Protein AF-F1YX39-F1 (afdb_monomer)

Mean predicted aligned error: 4.92 Å

Nearest PDB structures (foldseek):
  4ia5-assembly1_A  TM=9.850E-01  e=1.668E-07  Lactobacillus acidophilus NCFM
  4ia6-assembly1_A  TM=9.818E-01  e=3.520E-07  Lactobacillus acidophilus NCFM
  4ia6-assembly1_B  TM=9.840E-01  e=5.291E-07  Lactobacillus acidophilus NCFM
  7kav-assembly1_B  TM=9.855E-01  e=4.675E-05  Staphylococcus aureus
  7kav-assembly2_A  TM=9.852E-01  e=5.731E-05  Staphylococcus aureus

pLDDT: mean 92.49, std 6.42, range [62.41, 98.25]

Foldseek 3Di:
DDPPDDDDDDADDPCPPWFDADPPGDGDDDLDDDDRLVVLVVVCVVDCVSDDSCVPRPPDDPLDDDDDDDDDDPDCPCQVVLCVVQVDHPPPPAFSFPDWDFPCPDPSSDIDGDGD

Solvent-accessible surface area (backbone atoms only — not comparable to full-atom values): 7861 Å² total; per-residue (Å²): 132,61,96,84,64,83,83,88,82,79,75,49,61,94,70,59,50,70,59,73,51,58,100,90,41,77,51,60,89,58,88,62,82,37,70,43,48,51,50,32,46,60,47,22,75,76,37,75,90,63,43,67,63,59,82,77,70,52,88,67,62,90,84,53,93,83,80,86,85,87,85,85,79,87,64,68,86,55,47,64,59,52,26,65,73,61,75,38,64,81,85,72,81,46,68,47,41,94,54,72,52,69,44,85,88,41,98,75,66,44,66,50,70,46,73,107

Organism: NCBI:txid873447

Sequence (116 aa):
MAENDLVLVTNGSITESTSYGSHDQIAKSNKNLGGSWDFWENLAAQSDDFGHPKVFYKDLPAESWFVSARATISNLLVEPYIEHLTKRSMHNGKVNIVRIITVVDSNWLMSFAIHR

InterPro domains:
  IPR010354 Oleate hydratase [PF06100] (2-116)
  IPR010354 Oleate hydratase [PTHR37417] (2-115)
  IPR036188 FAD/NAD(P)-binding domain superfamily [G3DSA:3.50.50.60] (1-94)

Secondary structure (DSSP, 8-state):
--TT---------SSTT-----SSSPPPP--S--HHHHHHHHHHTT-GGG--THHHHTT--TTS-----------GGGHHHHHHHHSS-SSSSS-S-SS-EE-TT-TT--EE----

Radius of gyration: 20.81 Å; Cα contacts (8 Å, |Δi|>4): 83; chains: 1; bounding box: 44×37×56 Å

Structure (mmCIF, N/CA/C/O backbone):
data_AF-F1YX39-F1
#
_entry.id   AF-F1YX39-F1
#
loop_
_atom_site.group_PDB
_atom_site.id
_atom_site.type_symbol
_atom_site.label_atom_id
_atom_site.label_alt_id
_atom_site.label_comp_id
_atom_site.label_asym_id
_atom_site.label_entity_id
_atom_site.label_seq_id
_atom_site.pdbx_PDB_ins_code
_atom_site.Cartn_x
_at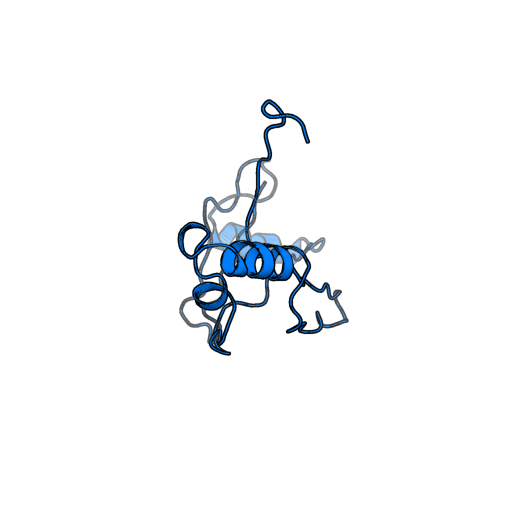om_site.Cartn_y
_atom_site.Cartn_z
_atom_site.occupancy
_atom_site.B_iso_or_equiv
_atom_site.auth_seq_id
_atom_site.auth_comp_id
_atom_site.auth_asym_id
_atom_site.auth_atom_id
_atom_site.pdbx_PDB_model_num
ATOM 1 N N . MET A 1 1 ? -9.906 17.608 29.572 1.00 62.41 1 MET A N 1
ATOM 2 C CA . MET A 1 1 ? -10.270 18.290 28.320 1.00 62.41 1 MET A CA 1
ATOM 3 C C . MET A 1 1 ? -11.440 19.188 28.639 1.00 62.41 1 MET A C 1
ATOM 5 O O . MET A 1 1 ? -12.346 18.742 29.339 1.00 62.41 1 MET A O 1
ATOM 9 N N . ALA A 1 2 ? -11.354 20.454 28.264 1.00 85.38 2 ALA A N 1
ATOM 10 C CA . ALA A 1 2 ? -12.463 21.389 28.360 1.00 85.38 2 ALA A CA 1
ATOM 11 C C . ALA A 1 2 ? -13.423 21.173 27.179 1.00 85.38 2 ALA A C 1
ATOM 13 O O . ALA A 1 2 ? -13.051 20.578 26.173 1.00 85.38 2 ALA A O 1
ATOM 14 N N . GLU A 1 3 ? -14.648 21.678 27.288 1.00 89.56 3 GLU A N 1
ATOM 15 C CA . GLU A 1 3 ? -15.690 21.533 26.257 1.00 89.56 3 GLU A CA 1
ATOM 16 C C . GLU A 1 3 ? -15.281 22.099 24.883 1.00 89.56 3 GLU A C 1
ATOM 18 O O . GLU A 1 3 ? -15.755 21.642 23.849 1.00 89.56 3 GLU A O 1
ATOM 23 N N . ASN A 1 4 ? -14.341 23.047 24.867 1.00 95.25 4 ASN A N 1
ATOM 24 C CA . ASN A 1 4 ? -13.848 23.691 23.650 1.00 95.25 4 ASN A CA 1
ATOM 25 C C . ASN A 1 4 ? -12.600 23.014 23.054 1.00 95.25 4 ASN A C 1
ATOM 27 O O . ASN A 1 4 ? -12.060 23.506 22.060 1.00 95.25 4 ASN A O 1
ATOM 31 N N . ASP A 1 5 ? -12.117 21.920 23.649 1.00 96.44 5 ASP A N 1
ATOM 32 C CA . ASP A 1 5 ? -10.978 21.177 23.115 1.00 96.44 5 ASP A CA 1
ATOM 33 C C . ASP A 1 5 ? -11.452 20.309 21.942 1.00 96.44 5 ASP A C 1
ATOM 35 O O . ASP A 1 5 ? -12.136 19.301 22.119 1.00 96.44 5 ASP A O 1
ATOM 39 N N . LEU A 1 6 ? -11.083 20.700 20.722 1.00 95.69 6 LEU A N 1
ATOM 40 C CA . LEU A 1 6 ? -11.421 19.945 19.518 1.00 95.69 6 LEU A CA 1
A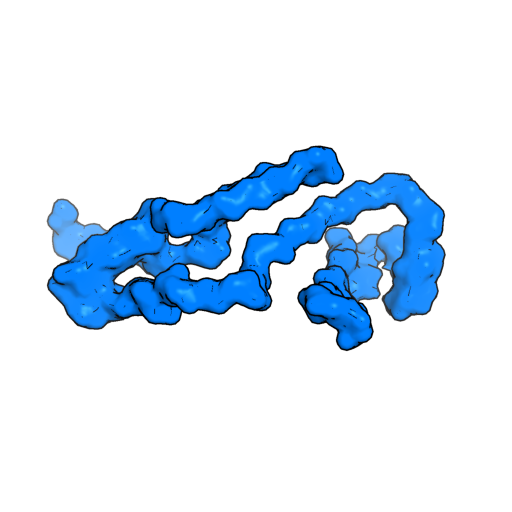TOM 41 C C . LEU A 1 6 ? -10.403 18.831 19.270 1.00 95.69 6 LEU A C 1
ATOM 43 O O . LEU A 1 6 ? -9.192 19.063 19.275 1.00 95.69 6 LEU A O 1
ATOM 47 N N . VAL A 1 7 ? -10.903 17.631 18.980 1.00 95.75 7 VAL A N 1
ATOM 48 C CA . VAL A 1 7 ? -10.087 16.470 18.611 1.00 95.75 7 VAL A CA 1
ATOM 49 C C . VAL A 1 7 ? -10.395 16.092 17.167 1.00 95.75 7 VAL A C 1
ATOM 51 O O . VAL A 1 7 ? -11.538 15.809 16.819 1.00 95.75 7 VAL A O 1
ATOM 54 N N . LEU A 1 8 ? -9.362 16.083 16.325 1.00 96.81 8 LEU A N 1
ATOM 55 C CA . LEU A 1 8 ? -9.448 15.649 14.932 1.00 96.81 8 LEU A CA 1
ATOM 56 C C . LEU A 1 8 ? -8.718 14.317 14.785 1.00 96.81 8 LEU A C 1
ATOM 58 O O . LEU A 1 8 ? -7.546 14.201 15.142 1.00 96.81 8 LEU A O 1
ATOM 62 N N . VAL A 1 9 ? -9.418 13.318 14.256 1.00 97.25 9 VAL A N 1
ATOM 63 C CA . VAL A 1 9 ? -8.926 11.943 14.147 1.00 97.25 9 VAL A CA 1
ATOM 64 C C . VAL A 1 9 ? -8.779 11.547 12.682 1.00 97.25 9 VAL A C 1
ATOM 66 O O . VAL A 1 9 ? -9.678 11.769 11.879 1.00 97.25 9 VAL A O 1
ATOM 69 N N . THR A 1 10 ? -7.656 10.905 12.348 1.00 97.62 10 THR A N 1
ATOM 70 C CA . THR A 1 10 ? -7.512 10.093 11.130 1.00 97.62 10 THR A CA 1
ATOM 71 C C . THR A 1 10 ? -7.531 8.623 11.544 1.00 97.62 10 THR A C 1
ATOM 73 O O . THR A 1 10 ? -6.559 8.118 12.103 1.00 97.62 10 THR A O 1
ATOM 76 N N . ASN A 1 11 ? -8.671 7.965 11.356 1.00 96.12 11 ASN A N 1
ATOM 77 C CA . ASN A 1 11 ? -8.932 6.604 11.818 1.00 96.12 11 ASN A CA 1
ATOM 78 C C . ASN A 1 11 ? -8.542 5.562 10.757 1.00 96.12 11 ASN A C 1
ATOM 80 O O . ASN A 1 11 ? -9.081 5.559 9.652 1.00 96.12 11 ASN A O 1
ATOM 84 N N . GLY A 1 12 ? -7.631 4.654 11.119 1.00 96.62 12 GLY A N 1
ATOM 85 C CA . GLY A 1 12 ? -7.054 3.675 10.199 1.00 96.62 12 GLY A CA 1
ATOM 86 C C . GLY A 1 12 ? -5.990 4.268 9.268 1.00 96.62 12 GLY A C 1
ATOM 87 O O . GLY A 1 12 ? -5.933 5.473 9.010 1.00 96.62 12 GLY A O 1
ATOM 88 N N . SER A 1 13 ? -5.119 3.403 8.749 1.00 96.81 13 SER A N 1
ATOM 89 C CA . SER A 1 13 ? -4.068 3.799 7.811 1.00 96.81 13 SER A CA 1
ATOM 90 C C . SER A 1 13 ? -3.648 2.640 6.913 1.00 96.81 13 SER A C 1
ATOM 92 O O . SER A 1 13 ? -3.367 1.537 7.379 1.00 96.81 13 SER A O 1
ATOM 94 N N . ILE A 1 14 ? -3.546 2.915 5.610 1.00 96.00 14 ILE A N 1
ATOM 95 C CA . ILE A 1 14 ? -3.087 1.945 4.601 1.00 96.00 14 ILE A CA 1
ATOM 96 C C . ILE A 1 14 ? -1.563 1.757 4.589 1.00 96.00 14 ILE A C 1
ATOM 98 O O . ILE A 1 14 ? -1.072 0.811 3.985 1.00 96.00 14 ILE A O 1
ATOM 102 N N . THR A 1 15 ? -0.806 2.666 5.210 1.00 95.19 15 THR A N 1
ATOM 103 C CA . THR A 1 15 ? 0.664 2.589 5.297 1.00 95.19 15 THR A CA 1
ATOM 104 C C . THR A 1 15 ? 1.142 2.107 6.661 1.00 95.19 15 THR A C 1
ATOM 106 O O . THR A 1 15 ? 2.346 1.942 6.879 1.00 95.19 15 THR A O 1
ATOM 109 N N . GLU A 1 16 ? 0.223 1.876 7.594 1.00 94.31 16 GLU A N 1
ATOM 110 C CA . GLU A 1 16 ? 0.571 1.307 8.883 1.00 94.31 16 GLU A CA 1
ATOM 111 C C . GLU A 1 16 ? 1.165 -0.099 8.736 1.00 94.31 16 GLU A C 1
ATOM 113 O O . GLU A 1 16 ? 0.871 -0.825 7.790 1.00 94.31 16 GLU A O 1
ATOM 118 N N . SER A 1 17 ? 2.056 -0.463 9.660 1.00 94.62 17 SER A N 1
ATOM 119 C CA . SER A 1 17 ? 2.770 -1.743 9.662 1.00 94.62 17 SER A CA 1
ATOM 120 C C . SER A 1 17 ? 3.621 -2.011 8.408 1.00 94.62 17 SER A C 1
ATOM 122 O O . SER A 1 17 ? 4.084 -3.136 8.219 1.00 94.62 17 SER A O 1
ATOM 124 N N . THR A 1 18 ? 3.908 -0.987 7.591 1.00 95.81 18 THR A N 1
ATOM 125 C CA . THR A 1 18 ? 4.831 -1.097 6.449 1.00 95.81 18 THR A CA 1
ATOM 126 C C . THR A 1 18 ? 6.216 -1.542 6.909 1.00 95.81 18 THR A C 1
ATOM 128 O O . THR A 1 18 ? 6.797 -0.980 7.840 1.00 95.81 18 THR A O 1
ATOM 131 N N . SER A 1 19 ? 6.780 -2.516 6.202 1.00 96.25 19 SER A N 1
ATOM 132 C CA . SER A 1 19 ? 8.185 -2.889 6.302 1.00 96.25 19 SER A CA 1
ATOM 133 C C . SER A 1 19 ? 8.934 -2.502 5.032 1.00 96.25 19 SER A C 1
ATOM 135 O O . SER A 1 19 ? 8.351 -2.354 3.958 1.00 96.25 19 SER A O 1
ATOM 137 N N . TYR A 1 20 ? 10.249 -2.355 5.158 1.00 97.12 20 TYR A N 1
ATOM 138 C CA . TYR A 1 20 ? 11.118 -1.988 4.049 1.00 97.12 20 TYR A CA 1
ATOM 139 C C . TYR A 1 20 ? 12.164 -3.076 3.829 1.00 97.12 20 TYR A C 1
ATOM 141 O O . TYR A 1 20 ? 12.745 -3.602 4.780 1.00 97.12 20 TYR A O 1
ATOM 149 N N . GLY A 1 21 ? 12.361 -3.422 2.561 1.00 97.06 21 GLY A N 1
ATOM 150 C CA . GLY A 1 21 ? 13.491 -4.213 2.093 1.00 97.06 21 GLY A CA 1
ATOM 151 C C . GLY A 1 21 ? 14.594 -3.321 1.520 1.00 97.06 21 GLY A C 1
ATOM 152 O O . GLY A 1 21 ? 14.557 -2.095 1.639 1.00 97.06 21 GLY A O 1
ATOM 153 N N . SER A 1 22 ? 15.548 -3.950 0.848 1.00 96.62 22 SER A N 1
ATOM 154 C CA . SER A 1 22 ? 16.615 -3.317 0.070 1.00 96.62 22 SER A CA 1
ATOM 155 C C . SER A 1 22 ? 16.738 -4.014 -1.289 1.00 96.62 22 SER A C 1
ATOM 157 O O . SER A 1 22 ? 15.894 -4.826 -1.663 1.00 96.62 22 SER A O 1
ATOM 159 N N . HIS A 1 23 ? 17.788 -3.695 -2.047 1.00 95.69 23 HIS A N 1
ATOM 160 C CA . HIS A 1 23 ? 18.082 -4.366 -3.315 1.00 95.69 23 HIS A CA 1
ATOM 161 C C . HIS A 1 23 ? 18.262 -5.889 -3.161 1.00 95.69 23 HIS A C 1
ATOM 163 O O . HIS A 1 23 ? 17.891 -6.651 -4.047 1.00 95.69 23 HIS A O 1
ATOM 169 N N . ASP A 1 24 ? 18.810 -6.318 -2.027 1.00 97.06 24 ASP A N 1
ATOM 170 C CA . ASP A 1 24 ? 19.219 -7.686 -1.702 1.00 97.06 24 ASP A CA 1
ATOM 171 C C . ASP A 1 24 ? 18.448 -8.299 -0.519 1.00 97.06 24 ASP A C 1
ATOM 173 O O . ASP A 1 24 ? 18.620 -9.475 -0.201 1.00 97.06 24 ASP A O 1
ATOM 177 N N . GLN A 1 25 ? 17.556 -7.533 0.114 1.00 97.31 25 GLN A N 1
ATOM 178 C CA . GLN A 1 25 ? 16.755 -7.976 1.249 1.00 97.31 25 GLN A CA 1
ATOM 179 C C . GLN A 1 25 ? 15.262 -7.790 0.981 1.00 97.31 25 GLN A C 1
ATOM 181 O O . GLN A 1 25 ? 14.801 -6.703 0.640 1.00 97.31 25 GLN A O 1
ATOM 186 N N . ILE A 1 26 ? 14.472 -8.835 1.230 1.00 96.62 26 ILE A N 1
ATOM 187 C CA . ILE A 1 26 ? 13.011 -8.754 1.124 1.00 96.62 26 ILE A CA 1
ATOM 188 C C . ILE A 1 26 ? 12.403 -7.863 2.220 1.00 96.62 26 ILE A C 1
ATOM 190 O O . ILE A 1 26 ? 12.849 -7.871 3.373 1.00 96.62 26 ILE A O 1
ATOM 194 N N . ALA A 1 27 ? 11.324 -7.153 1.884 1.00 96.25 27 ALA A N 1
ATOM 195 C CA . ALA A 1 27 ? 10.451 -6.531 2.876 1.00 96.25 27 ALA A CA 1
ATOM 196 C C . ALA A 1 27 ? 9.674 -7.633 3.616 1.00 96.25 27 ALA A C 1
ATOM 198 O O . ALA A 1 27 ? 8.957 -8.427 3.004 1.00 96.25 27 ALA A O 1
ATOM 199 N N . LYS A 1 28 ? 9.845 -7.731 4.937 1.00 94.38 28 LYS A N 1
ATOM 200 C CA . LYS A 1 28 ? 9.212 -8.791 5.736 1.00 94.38 28 LYS A CA 1
ATOM 201 C C . LYS A 1 28 ? 7.742 -8.462 5.976 1.00 94.38 28 LYS A C 1
ATOM 203 O O . LYS A 1 28 ? 7.447 -7.416 6.545 1.00 94.38 28 LYS A O 1
ATOM 208 N N . SER A 1 29 ? 6.826 -9.348 5.590 1.00 87.88 29 SER A N 1
ATOM 209 C CA . SER A 1 29 ? 5.399 -9.164 5.884 1.00 87.88 29 SER A CA 1
ATOM 210 C C . SER A 1 29 ? 5.174 -8.990 7.391 1.00 87.88 29 SER A C 1
ATOM 212 O O . SER A 1 29 ? 5.675 -9.782 8.191 1.00 87.88 29 SER A O 1
ATOM 214 N N . ASN A 1 30 ? 4.426 -7.952 7.765 1.00 87.50 30 ASN A N 1
ATOM 215 C CA . ASN A 1 30 ? 3.965 -7.720 9.126 1.00 87.50 30 ASN A CA 1
ATOM 216 C C . ASN A 1 30 ? 2.435 -7.774 9.128 1.00 87.50 30 ASN A C 1
ATOM 218 O O . ASN A 1 30 ? 1.789 -6.968 8.467 1.00 87.50 30 ASN A O 1
ATOM 222 N N . LYS A 1 31 ? 1.872 -8.746 9.850 1.00 84.06 31 LYS A N 1
ATOM 223 C CA . LYS A 1 31 ? 0.418 -8.921 9.991 1.00 84.06 31 LYS A CA 1
ATOM 224 C C . LYS A 1 31 ? -0.127 -8.352 11.301 1.00 84.06 31 LYS A C 1
ATOM 226 O O . LYS A 1 31 ? -1.320 -8.466 11.557 1.00 84.06 31 LYS A O 1
ATOM 231 N N . ASN A 1 32 ? 0.738 -7.786 12.141 1.00 88.31 32 ASN A N 1
ATOM 232 C CA . ASN A 1 32 ? 0.315 -7.188 13.396 1.00 88.31 32 ASN A CA 1
ATOM 233 C C . ASN A 1 32 ? -0.347 -5.836 13.126 1.00 88.31 32 ASN A C 1
ATOM 235 O O . ASN A 1 32 ? 0.093 -5.076 12.254 1.00 88.31 32 ASN A O 1
ATOM 239 N N . LEU A 1 33 ? -1.378 -5.538 13.912 1.00 88.19 33 LEU A N 1
ATOM 240 C CA . LEU A 1 33 ? -1.997 -4.221 13.921 1.00 88.19 33 LEU A CA 1
ATOM 241 C C . LEU A 1 33 ? -1.019 -3.199 14.493 1.00 88.19 33 LEU A C 1
ATOM 243 O O . LEU A 1 33 ? -0.236 -3.502 15.395 1.00 88.19 33 LEU A O 1
ATOM 247 N N . GLY A 1 34 ? -1.020 -2.017 13.885 1.00 93.38 34 GLY A N 1
ATOM 248 C CA . GLY A 1 34 ? -0.315 -0.862 14.410 1.00 93.38 34 GLY A CA 1
ATOM 249 C C . GLY A 1 34 ? -1.263 0.058 15.174 1.00 93.38 34 GLY A C 1
ATOM 250 O O . GLY A 1 34 ? -2.452 -0.222 15.341 1.00 93.38 34 GLY A O 1
ATOM 251 N N . GLY A 1 35 ? -0.720 1.185 15.628 1.00 95.81 35 GLY A N 1
ATOM 252 C CA . GLY A 1 35 ? -1.425 2.114 16.502 1.00 95.81 35 GLY A CA 1
ATOM 253 C C . GLY A 1 35 ? -2.660 2.775 15.885 1.00 95.81 35 GLY A C 1
ATOM 254 O O . GLY A 1 35 ? -3.587 3.075 16.625 1.00 95.81 35 GLY A O 1
ATOM 255 N N . SER A 1 36 ? -2.719 3.006 14.573 1.00 96.94 36 SER A N 1
ATOM 256 C CA . SER A 1 36 ? -3.888 3.595 13.902 1.00 96.94 36 SER A CA 1
ATOM 257 C C . SER A 1 36 ? -5.080 2.638 13.896 1.00 96.94 36 SER A C 1
ATOM 259 O O . SER A 1 36 ? -6.198 3.057 14.208 1.00 96.94 36 SER A O 1
ATOM 261 N N . TRP A 1 37 ? -4.851 1.357 13.600 1.00 97.06 37 TRP A N 1
ATOM 262 C CA . TRP A 1 37 ? -5.891 0.328 13.656 1.00 97.06 37 TRP A CA 1
ATOM 263 C C . TRP A 1 37 ? -6.332 0.035 15.090 1.00 97.06 37 TRP A C 1
ATOM 265 O O . TRP A 1 37 ? -7.534 0.033 15.351 1.00 97.06 37 TRP A O 1
ATOM 275 N N . ASP A 1 38 ? -5.393 -0.110 16.028 1.00 96.81 38 ASP A N 1
ATOM 276 C CA . ASP A 1 38 ? -5.713 -0.304 17.449 1.00 96.81 38 ASP A CA 1
ATOM 277 C C . ASP A 1 38 ? -6.482 0.896 18.022 1.00 96.81 38 ASP A C 1
ATOM 279 O O . ASP A 1 38 ? -7.449 0.737 18.768 1.00 96.81 38 ASP A O 1
ATOM 283 N N . PHE A 1 39 ? -6.096 2.120 17.650 1.00 97.38 39 PHE A N 1
ATOM 284 C CA . PHE A 1 39 ? -6.803 3.330 18.057 1.00 97.38 39 PHE A CA 1
ATOM 285 C C . PHE A 1 39 ? -8.234 3.361 17.516 1.00 97.38 39 PHE A C 1
ATOM 287 O O . PHE A 1 39 ? -9.160 3.668 18.266 1.00 97.38 39 PHE A O 1
ATOM 294 N N . TRP A 1 40 ? -8.440 3.006 16.245 1.00 98.25 40 TRP A N 1
ATOM 295 C CA . TRP A 1 40 ? -9.786 2.953 15.683 1.00 98.25 40 TRP A CA 1
ATOM 296 C C . TRP A 1 40 ? -10.637 1.848 16.327 1.00 98.25 40 TRP A C 1
ATOM 298 O O . TRP A 1 40 ? -11.798 2.102 16.630 1.00 98.25 40 TRP A O 1
ATOM 308 N N . GLU A 1 41 ? -10.081 0.671 16.634 1.00 97.75 41 GLU A N 1
ATOM 309 C CA . GLU A 1 41 ? -10.788 -0.367 17.413 1.00 97.75 41 GLU A CA 1
ATOM 310 C C . GLU A 1 41 ? -11.225 0.154 18.788 1.00 97.75 41 GLU A C 1
ATOM 312 O O . GLU A 1 41 ? -12.366 -0.060 19.196 1.00 97.75 41 GLU A O 1
ATOM 317 N N . ASN A 1 42 ? -10.357 0.897 19.479 1.00 97.88 42 ASN A N 1
ATOM 318 C CA . ASN A 1 42 ? -10.677 1.483 20.782 1.00 97.88 42 ASN A CA 1
ATOM 319 C C . ASN A 1 42 ? -11.765 2.566 20.701 1.00 97.88 42 ASN A C 1
ATOM 321 O O . ASN A 1 42 ? -12.543 2.721 21.642 1.00 97.88 42 ASN A O 1
ATOM 325 N N . LEU A 1 43 ? -11.835 3.324 19.602 1.00 97.88 43 LEU A N 1
ATOM 326 C CA . LEU A 1 43 ? -12.940 4.255 19.357 1.00 97.88 43 LEU A CA 1
ATOM 327 C C . LEU A 1 43 ? -14.232 3.496 19.043 1.00 97.88 43 LEU A C 1
ATOM 329 O O . LEU A 1 43 ? -15.236 3.713 19.710 1.00 97.88 43 LEU A O 1
ATOM 333 N N . ALA A 1 44 ? -14.194 2.562 18.094 1.00 98.00 44 ALA A N 1
ATOM 334 C CA . ALA A 1 44 ? -15.344 1.759 17.678 1.00 98.00 44 ALA A CA 1
ATOM 335 C C . ALA A 1 44 ? -15.975 0.962 18.832 1.00 98.00 44 ALA A C 1
ATOM 337 O O . ALA A 1 44 ? -17.185 0.771 18.868 1.00 98.00 44 ALA A O 1
ATOM 338 N N . ALA A 1 45 ? -15.180 0.539 19.819 1.00 98.19 45 ALA A N 1
ATOM 339 C CA . ALA A 1 45 ? -15.684 -0.136 21.014 1.00 98.19 45 ALA A CA 1
ATOM 340 C C . ALA A 1 45 ? -16.555 0.757 21.925 1.00 98.19 45 ALA A C 1
ATOM 342 O O . ALA A 1 45 ? -17.262 0.232 22.783 1.00 98.19 45 ALA A O 1
ATOM 343 N N . GLN A 1 46 ? -16.495 2.086 21.777 1.00 98.19 46 GLN A N 1
ATOM 344 C CA . GLN A 1 46 ? -17.253 3.038 22.600 1.00 98.19 46 GLN A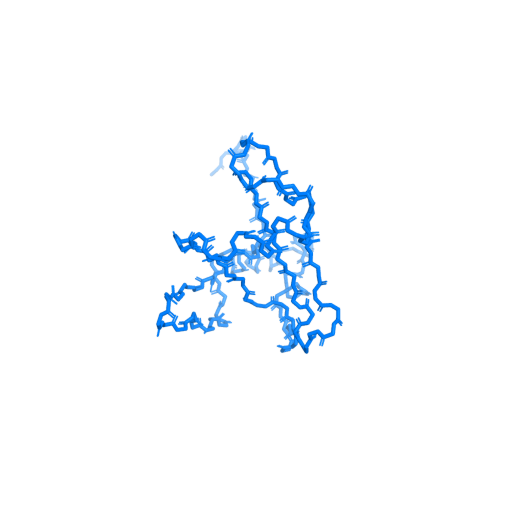 CA 1
ATOM 345 C C . GLN A 1 46 ? -18.631 3.374 22.018 1.00 98.19 46 GLN A C 1
ATOM 347 O O . GLN A 1 46 ? -19.536 3.714 22.776 1.00 98.19 46 GLN A O 1
ATOM 352 N N . SER A 1 47 ? -18.792 3.311 20.694 1.00 98.19 47 SER A N 1
ATOM 353 C CA . SER A 1 47 ? -20.064 3.541 20.001 1.00 98.19 47 SER A CA 1
ATOM 354 C C . SER A 1 47 ? -20.005 2.985 18.581 1.00 98.19 47 SER A C 1
ATOM 356 O O . SER A 1 47 ? -19.002 3.172 17.887 1.00 98.19 47 SER A O 1
ATOM 358 N N . ASP A 1 48 ? -21.112 2.403 18.119 1.00 97.25 48 ASP A N 1
ATOM 359 C CA . ASP A 1 48 ? -21.273 1.961 16.728 1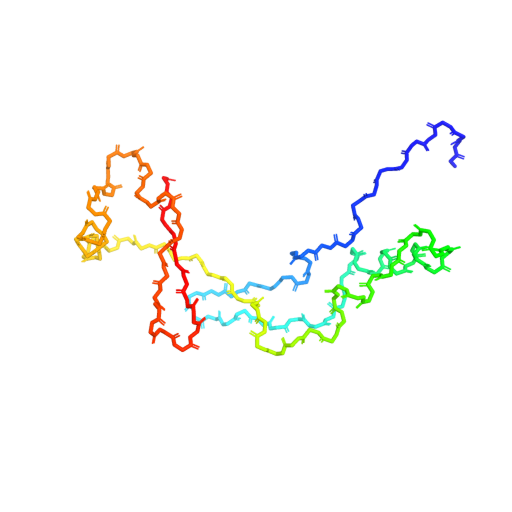.00 97.25 48 ASP A CA 1
ATOM 360 C C . ASP A 1 48 ? -21.146 3.127 15.726 1.00 97.25 48 ASP A C 1
ATOM 362 O O . ASP A 1 48 ? -20.715 2.925 14.589 1.00 97.25 48 ASP A O 1
ATOM 366 N N . ASP A 1 49 ? -21.420 4.366 16.156 1.00 98.00 49 ASP A N 1
ATOM 367 C CA . ASP A 1 49 ? -21.270 5.573 15.329 1.00 98.00 49 ASP A CA 1
ATOM 368 C C . ASP A 1 49 ? -19.811 5.846 14.919 1.00 98.00 49 ASP A C 1
ATOM 370 O O . ASP A 1 49 ? -19.554 6.567 13.953 1.00 98.00 49 ASP A O 1
ATOM 374 N N . PHE A 1 50 ? -18.837 5.261 15.625 1.00 98.00 50 PHE A N 1
ATOM 375 C CA . PHE A 1 50 ? -17.413 5.381 15.300 1.00 98.00 50 PHE A CA 1
ATOM 376 C C . PHE A 1 50 ? -16.932 4.343 14.270 1.00 98.00 50 PHE A C 1
ATOM 378 O O . PHE A 1 50 ? -15.753 4.327 13.897 1.00 98.00 50 PHE A O 1
ATOM 385 N N . GLY A 1 51 ? -17.849 3.532 13.736 1.00 97.81 51 GLY A N 1
ATOM 386 C CA . GLY A 1 51 ? -17.629 2.650 12.595 1.00 97.81 51 GLY A CA 1
ATOM 387 C C . GLY A 1 51 ? -17.063 1.276 12.951 1.00 97.81 51 GLY A C 1
ATOM 388 O O . GLY A 1 51 ? -16.895 0.912 14.110 1.00 97.81 51 GLY A O 1
ATOM 389 N N . HIS A 1 52 ? -16.768 0.484 11.917 1.00 97.88 52 HIS A N 1
ATOM 390 C CA . HIS A 1 52 ? -16.407 -0.930 12.055 1.00 97.88 52 HIS A CA 1
ATOM 391 C C . HIS A 1 52 ? -15.039 -1.227 11.420 1.00 97.88 52 HIS A C 1
ATOM 393 O O . HIS A 1 52 ? -14.984 -1.739 10.303 1.00 97.88 52 HIS A O 1
ATOM 399 N N . PRO A 1 53 ? -13.918 -0.933 12.102 1.00 97.56 53 PRO A N 1
ATOM 400 C CA . PRO A 1 53 ? -12.570 -1.006 11.525 1.00 97.56 53 PRO A CA 1
ATOM 401 C C . PRO A 1 53 ? -12.230 -2.364 10.879 1.00 97.56 53 PRO A C 1
ATOM 403 O O . PRO A 1 53 ? -11.601 -2.408 9.820 1.00 97.56 53 PRO A O 1
ATOM 406 N N . LYS A 1 54 ? -12.717 -3.476 11.448 1.00 96.62 54 LYS A N 1
ATOM 407 C CA . LYS A 1 54 ? -12.451 -4.846 10.965 1.00 96.62 54 LYS A CA 1
ATOM 408 C C . LYS A 1 54 ? -12.840 -5.098 9.512 1.00 96.62 54 LYS A C 1
ATOM 410 O O . LYS A 1 54 ? -12.216 -5.947 8.888 1.00 96.62 54 LYS A O 1
ATOM 415 N N . VAL A 1 55 ? -13.816 -4.380 8.953 1.00 97.12 55 VAL A N 1
ATOM 416 C CA . VAL A 1 55 ? -14.224 -4.594 7.551 1.00 97.12 55 VAL A CA 1
ATOM 417 C C . VAL A 1 55 ? -13.150 -4.157 6.547 1.00 97.12 55 VAL A C 1
ATOM 419 O O . VAL A 1 55 ? -13.231 -4.527 5.380 1.00 97.12 55 VAL A O 1
ATOM 422 N N . PHE A 1 56 ? -12.157 -3.374 6.985 1.00 96.44 56 PHE A N 1
ATOM 423 C CA . PHE A 1 56 ? -11.138 -2.788 6.111 1.00 96.44 56 PHE A CA 1
ATOM 424 C C . PHE A 1 56 ? -9.788 -3.504 6.157 1.00 96.44 56 PHE A C 1
ATOM 426 O O . PHE A 1 56 ? -9.108 -3.558 5.137 1.00 96.44 56 PHE A O 1
ATOM 433 N N . TYR A 1 57 ? -9.375 -4.018 7.319 1.00 93.38 57 TYR A N 1
ATOM 434 C CA . TYR A 1 57 ? -8.032 -4.589 7.493 1.00 93.38 57 TYR A CA 1
ATOM 435 C C . TYR A 1 57 ? -8.036 -6.088 7.809 1.00 93.38 57 TYR A C 1
ATOM 437 O O . TYR A 1 57 ? -6.995 -6.743 7.705 1.00 93.38 57 TYR A O 1
ATOM 445 N N . LYS A 1 58 ? -9.173 -6.639 8.252 1.00 93.50 58 LYS A N 1
ATOM 446 C CA . LYS A 1 58 ? -9.259 -8.036 8.671 1.00 93.50 58 LYS A CA 1
ATOM 447 C C . LYS A 1 58 ? -9.569 -8.926 7.470 1.00 93.50 58 LYS A C 1
ATOM 449 O O . LYS A 1 58 ? -10.318 -8.536 6.583 1.00 93.50 58 LYS A O 1
ATOM 454 N N . ASP A 1 59 ? -8.995 -10.128 7.470 1.00 93.38 59 ASP A N 1
ATOM 455 C CA . ASP A 1 59 ? -9.269 -11.180 6.482 1.00 93.38 59 ASP A CA 1
ATOM 456 C C . ASP A 1 59 ? -9.013 -10.747 5.022 1.00 93.38 59 ASP A C 1
ATOM 458 O O . ASP A 1 59 ? -9.684 -11.194 4.092 1.00 93.38 59 ASP A O 1
ATOM 462 N N . LEU A 1 60 ? -8.004 -9.888 4.814 1.00 92.75 60 LEU A N 1
ATOM 463 C CA . LEU A 1 60 ? -7.561 -9.482 3.480 1.00 92.75 60 LEU A CA 1
ATOM 464 C C . LEU A 1 60 ? -7.139 -10.713 2.649 1.00 92.75 60 LEU A C 1
ATOM 466 O O . LEU A 1 60 ? -6.323 -11.509 3.132 1.00 92.75 60 LEU A O 1
ATOM 470 N N . PRO A 1 61 ? -7.625 -10.859 1.399 1.00 94.94 61 PRO A N 1
ATOM 471 C CA . PRO A 1 61 ? -7.202 -11.933 0.505 1.00 94.94 61 PRO A CA 1
ATOM 472 C C . PRO A 1 61 ? -5.684 -11.956 0.328 1.00 94.94 61 PRO A C 1
ATOM 474 O O . PRO A 1 61 ? -5.055 -10.899 0.217 1.00 94.94 61 PRO A O 1
ATOM 477 N N . ALA A 1 62 ? -5.093 -13.149 0.255 1.00 92.25 62 ALA A N 1
ATOM 478 C CA . ALA A 1 62 ? -3.648 -13.305 0.078 1.00 92.25 62 ALA A CA 1
ATOM 479 C C . ALA A 1 62 ? -3.164 -12.771 -1.282 1.00 92.25 62 ALA A C 1
ATOM 481 O O . ALA A 1 62 ? -2.003 -12.395 -1.423 1.00 92.25 62 ALA A O 1
ATOM 482 N N . GLU A 1 63 ? -4.067 -12.703 -2.257 1.00 93.62 63 GLU A N 1
ATOM 483 C CA . GLU A 1 63 ? -3.869 -12.188 -3.610 1.00 93.62 63 GLU A CA 1
ATOM 484 C C . GLU A 1 63 ? -3.962 -10.655 -3.687 1.00 93.62 63 GLU A C 1
ATOM 486 O O . GLU A 1 63 ? -3.767 -10.077 -4.757 1.00 93.62 63 GLU A O 1
ATOM 491 N N . SER A 1 64 ? -4.267 -9.982 -2.572 1.00 95.31 64 SER A N 1
ATOM 492 C CA . SER A 1 64 ? -4.315 -8.520 -2.514 1.00 95.31 64 SER A CA 1
ATOM 493 C C . SER A 1 64 ? -2.946 -7.895 -2.786 1.00 95.31 64 SER A C 1
ATOM 495 O O . SER A 1 64 ? -1.888 -8.516 -2.666 1.00 95.31 64 SER A O 1
ATOM 497 N N . TRP A 1 65 ? -2.956 -6.610 -3.125 1.00 95.81 65 TRP A N 1
ATOM 498 C CA . TRP A 1 65 ? -1.727 -5.868 -3.351 1.00 95.81 65 TRP A CA 1
ATOM 499 C C . TRP A 1 65 ? -1.038 -5.502 -2.027 1.00 95.81 65 TRP A C 1
ATOM 501 O O . TRP A 1 65 ? -1.539 -4.673 -1.273 1.00 95.81 65 TRP A O 1
ATOM 511 N N . PHE A 1 66 ? 0.133 -6.095 -1.768 1.00 95.50 66 PHE A N 1
ATOM 512 C CA . PHE A 1 66 ? 0.928 -5.839 -0.553 1.00 95.50 66 PHE A CA 1
ATOM 513 C C . PHE A 1 66 ? 2.288 -5.178 -0.807 1.00 95.50 66 PHE A C 1
ATOM 515 O O . PHE A 1 66 ? 2.906 -4.669 0.125 1.00 95.50 66 PHE A O 1
ATOM 522 N N . VAL A 1 67 ? 2.795 -5.214 -2.043 1.00 96.00 67 VAL A N 1
ATOM 523 C CA . VAL A 1 67 ? 4.184 -4.841 -2.344 1.00 96.00 67 VAL A CA 1
ATOM 524 C C . VAL A 1 67 ? 4.238 -3.744 -3.395 1.00 96.00 67 VAL A C 1
ATOM 526 O O . VAL A 1 67 ? 3.778 -3.920 -4.520 1.00 96.00 67 VAL A O 1
ATOM 529 N N . SER A 1 68 ? 4.885 -2.635 -3.052 1.00 96.94 68 SER A N 1
ATOM 530 C CA . SER A 1 68 ? 5.359 -1.638 -4.011 1.00 96.94 68 SER A CA 1
ATOM 531 C C . SER A 1 68 ? 6.884 -1.561 -3.959 1.00 96.94 68 SER A C 1
ATOM 533 O O . SER A 1 68 ? 7.499 -1.912 -2.952 1.00 96.94 68 SER A O 1
ATOM 535 N N . ALA A 1 69 ? 7.508 -1.125 -5.052 1.00 96.94 69 ALA A N 1
ATOM 536 C CA . ALA A 1 69 ? 8.954 -0.969 -5.130 1.00 96.94 69 ALA A CA 1
ATOM 537 C C . ALA A 1 69 ? 9.318 0.336 -5.838 1.00 96.94 69 ALA A C 1
ATOM 539 O O . ALA A 1 69 ? 8.637 0.769 -6.769 1.00 96.94 69 ALA A O 1
ATOM 540 N N . ARG A 1 70 ? 10.428 0.942 -5.411 1.00 95.56 70 ARG A N 1
ATOM 541 C CA . ARG A 1 70 ? 11.062 2.069 -6.097 1.00 95.56 70 ARG A CA 1
ATOM 542 C C . ARG A 1 70 ? 12.420 1.616 -6.615 1.00 95.56 70 ARG A C 1
ATOM 544 O O . ARG A 1 70 ? 13.306 1.316 -5.821 1.00 95.56 70 ARG A O 1
ATOM 551 N N . ALA A 1 71 ? 12.576 1.593 -7.934 1.00 92.94 71 ALA A N 1
ATOM 552 C CA . ALA A 1 71 ? 13.846 1.302 -8.583 1.00 92.94 71 ALA A CA 1
ATOM 553 C C . ALA A 1 71 ? 14.505 2.605 -9.049 1.00 92.94 71 ALA A C 1
ATOM 555 O O . ALA A 1 71 ? 13.940 3.331 -9.865 1.00 92.94 71 ALA A O 1
ATOM 556 N N . THR A 1 72 ? 15.706 2.883 -8.545 1.00 91.69 72 THR A N 1
ATOM 557 C CA . THR A 1 72 ? 16.560 3.966 -9.046 1.00 91.69 72 THR A CA 1
ATOM 558 C C . THR A 1 72 ? 17.603 3.353 -9.969 1.00 91.69 72 THR A C 1
ATOM 560 O O . THR A 1 72 ? 18.428 2.558 -9.524 1.00 91.69 72 THR A O 1
ATOM 563 N N . ILE A 1 73 ? 17.558 3.698 -11.254 1.00 88.31 73 ILE A N 1
ATOM 564 C CA . ILE A 1 73 ? 18.433 3.126 -12.283 1.00 88.31 73 ILE A CA 1
ATOM 565 C C . ILE A 1 73 ? 19.407 4.213 -12.738 1.00 88.31 73 ILE A C 1
ATOM 567 O O . ILE A 1 73 ? 18.987 5.222 -13.289 1.00 88.31 73 ILE A O 1
ATOM 571 N N . SER A 1 74 ? 20.705 4.009 -12.507 1.00 87.62 74 SER A N 1
ATOM 572 C CA . SER A 1 74 ? 21.776 4.892 -13.002 1.00 87.62 74 SER A CA 1
ATOM 573 C C . SER A 1 74 ? 22.325 4.464 -14.367 1.00 87.62 74 SER A C 1
ATOM 575 O O . SER A 1 74 ? 23.067 5.207 -15.005 1.00 87.62 74 SER A O 1
ATOM 577 N N . ASN A 1 75 ? 21.981 3.255 -14.814 1.00 87.25 75 ASN A N 1
ATOM 578 C CA . ASN A 1 75 ? 22.416 2.717 -16.092 1.00 87.25 75 ASN A CA 1
ATOM 579 C C . ASN A 1 75 ? 21.535 3.242 -17.236 1.00 87.25 75 ASN A C 1
ATOM 581 O O . ASN A 1 75 ? 20.378 2.841 -17.371 1.00 87.25 75 ASN A O 1
ATOM 585 N N . LEU A 1 76 ? 22.125 4.070 -18.100 1.00 85.81 76 LEU A N 1
ATOM 586 C CA . LEU A 1 76 ? 21.441 4.696 -19.236 1.00 85.81 76 LEU A CA 1
ATOM 587 C C . LEU A 1 76 ? 20.991 3.691 -20.314 1.00 85.81 76 LEU A C 1
ATOM 589 O O . LEU A 1 76 ? 20.175 4.028 -21.165 1.00 85.81 76 LEU A O 1
ATOM 593 N N . LEU A 1 77 ? 21.464 2.438 -20.285 1.00 91.25 77 LEU A N 1
ATOM 594 C CA . LEU A 1 77 ? 21.098 1.418 -21.279 1.00 91.25 77 LEU A CA 1
ATOM 595 C C . LEU A 1 77 ? 19.604 1.060 -21.279 1.00 91.25 77 LEU A C 1
ATOM 597 O O . LEU A 1 77 ? 19.110 0.539 -22.275 1.00 91.25 77 LEU A O 1
ATOM 601 N N . VAL A 1 78 ? 18.882 1.318 -20.185 1.00 89.19 78 VAL A N 1
ATOM 602 C CA . VAL A 1 78 ? 17.435 1.048 -20.090 1.00 89.19 78 VAL A CA 1
ATOM 603 C C . VAL A 1 78 ? 16.606 2.174 -20.721 1.00 89.19 78 VAL A C 1
ATOM 605 O O . VAL A 1 78 ? 15.481 1.943 -21.166 1.00 89.19 78 VAL A O 1
ATOM 608 N N . GLU A 1 79 ? 17.158 3.385 -20.818 1.00 89.31 79 GLU A N 1
ATOM 609 C CA . GLU A 1 79 ? 16.425 4.573 -21.265 1.00 89.31 79 GLU A CA 1
ATOM 610 C C . GLU A 1 79 ? 15.859 4.445 -22.682 1.00 89.31 79 GLU A C 1
ATOM 612 O O . GLU A 1 79 ? 14.669 4.723 -22.834 1.00 89.31 79 GLU A O 1
ATOM 617 N N . PRO A 1 80 ? 16.594 3.942 -23.701 1.00 91.44 80 PRO A N 1
ATOM 618 C CA . PRO A 1 80 ? 16.047 3.812 -25.051 1.00 91.44 80 PRO A CA 1
ATOM 619 C C . PRO A 1 80 ? 14.787 2.944 -25.113 1.00 91.44 80 PRO A C 1
ATOM 621 O O . PRO A 1 80 ? 13.901 3.210 -25.921 1.00 91.44 80 PRO A O 1
ATOM 624 N N . TYR A 1 81 ? 14.670 1.928 -24.252 1.00 90.88 81 TYR A N 1
ATOM 625 C CA . TYR A 1 81 ? 13.485 1.071 -24.188 1.00 90.88 81 TYR A CA 1
ATOM 626 C C . TYR A 1 81 ? 12.290 1.808 -23.584 1.00 90.88 81 TYR A C 1
ATOM 628 O O . TYR A 1 81 ? 11.174 1.703 -24.097 1.00 90.88 81 TYR A O 1
ATOM 636 N N . ILE A 1 82 ? 12.523 2.589 -22.526 1.00 89.75 82 ILE A N 1
ATOM 637 C CA . ILE A 1 82 ? 11.490 3.416 -21.899 1.00 89.75 82 ILE A CA 1
ATOM 638 C C . ILE A 1 82 ? 11.039 4.505 -22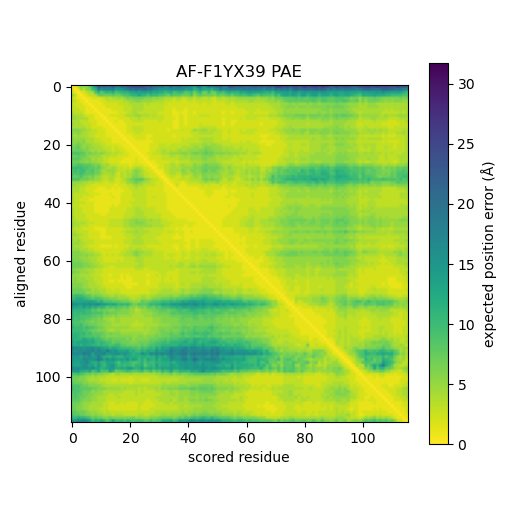.872 1.00 89.75 82 ILE A C 1
ATOM 640 O O . ILE A 1 82 ? 9.844 4.632 -23.117 1.00 89.75 82 ILE A O 1
ATOM 644 N N . GLU A 1 83 ? 11.965 5.243 -23.485 1.00 90.50 83 GLU A N 1
ATOM 645 C CA . GLU A 1 83 ? 11.640 6.280 -24.470 1.00 90.50 83 GLU A CA 1
ATOM 646 C C . GLU A 1 83 ? 10.931 5.689 -25.695 1.00 90.50 83 GLU A C 1
ATOM 648 O O . GLU A 1 83 ? 9.988 6.288 -26.219 1.00 90.50 83 GLU A O 1
ATOM 653 N N . HIS A 1 84 ? 11.324 4.487 -26.134 1.00 91.19 84 HIS A N 1
ATOM 654 C CA . HIS A 1 84 ? 10.625 3.773 -27.198 1.00 91.19 84 HIS A CA 1
ATOM 655 C C . HIS A 1 84 ? 9.185 3.437 -26.804 1.00 91.19 84 HIS A C 1
ATOM 657 O O . HIS A 1 84 ? 8.286 3.566 -27.636 1.00 91.19 84 HIS A O 1
ATOM 663 N N . LEU A 1 85 ? 8.948 3.018 -25.564 1.00 90.19 85 LEU A N 1
ATOM 664 C CA . LEU A 1 85 ? 7.620 2.686 -25.059 1.00 90.19 85 LEU A CA 1
ATOM 665 C C . LEU A 1 85 ? 6.747 3.938 -24.879 1.00 90.19 85 LEU A C 1
ATOM 667 O O . LEU A 1 85 ? 5.586 3.950 -25.281 1.00 90.19 85 LEU A O 1
ATOM 671 N N . THR A 1 86 ? 7.304 5.006 -24.307 1.00 89.31 86 THR A N 1
ATOM 672 C CA . THR A 1 86 ? 6.564 6.215 -23.906 1.00 89.31 86 THR A CA 1
ATOM 673 C C . THR A 1 86 ? 6.508 7.281 -24.996 1.00 89.31 86 THR A C 1
ATOM 675 O O . THR A 1 86 ? 5.722 8.226 -24.895 1.00 89.31 86 THR A O 1
ATOM 678 N N . LYS A 1 87 ? 7.328 7.133 -26.044 1.00 89.12 87 LYS A N 1
ATOM 679 C CA . LYS A 1 87 ? 7.537 8.100 -27.135 1.00 89.12 87 LYS A CA 1
ATOM 680 C C . LYS A 1 87 ? 7.979 9.477 -26.628 1.00 89.12 87 LYS A C 1
ATOM 682 O O . LYS A 1 87 ? 7.660 10.501 -27.233 1.00 89.12 87 LYS A O 1
ATOM 687 N N . ARG A 1 88 ? 8.687 9.519 -25.495 1.00 87.25 88 ARG A N 1
ATOM 688 C CA . ARG A 1 88 ? 9.102 10.751 -24.809 1.00 87.25 88 ARG A CA 1
ATOM 689 C C . ARG A 1 88 ? 10.509 10.618 -24.268 1.00 87.25 88 ARG A C 1
ATOM 691 O O . ARG A 1 88 ? 10.827 9.604 -23.660 1.00 87.25 88 ARG A O 1
ATOM 698 N N . SER A 1 89 ? 11.295 11.685 -24.406 1.00 87.00 89 SER A N 1
ATOM 699 C CA . SER A 1 89 ? 12.628 11.712 -23.811 1.00 87.00 89 SER A CA 1
ATOM 700 C C . SER A 1 89 ? 12.577 11.734 -22.281 1.00 87.00 89 SER A C 1
ATOM 702 O O . SER A 1 89 ? 11.726 12.412 -21.695 1.00 87.00 89 SER A O 1
ATOM 704 N N . MET A 1 90 ? 13.493 11.007 -21.646 1.00 83.94 90 MET A N 1
ATOM 705 C CA . MET A 1 90 ? 13.656 10.916 -20.192 1.00 83.94 90 MET A CA 1
ATOM 706 C C . MET A 1 90 ? 14.280 12.182 -19.585 1.00 83.94 90 MET A C 1
ATOM 708 O O . MET A 1 90 ? 13.958 12.539 -18.457 1.00 83.94 90 MET A O 1
ATOM 712 N N . HIS A 1 91 ? 15.099 12.916 -20.348 1.00 83.94 91 HIS A N 1
ATOM 713 C CA . HIS A 1 91 ? 15.950 14.002 -19.825 1.00 83.94 91 HIS A CA 1
ATOM 714 C C . HIS A 1 91 ? 15.474 15.419 -20.168 1.00 83.94 91 HIS A C 1
ATOM 716 O O . HIS A 1 91 ? 16.217 16.386 -20.031 1.00 83.94 91 HIS A O 1
ATOM 722 N N . ASN A 1 92 ? 14.229 15.582 -20.617 1.00 80.75 92 ASN A N 1
ATOM 723 C CA . ASN A 1 92 ? 13.688 16.893 -21.007 1.00 80.75 92 ASN A CA 1
ATOM 724 C C . ASN A 1 92 ?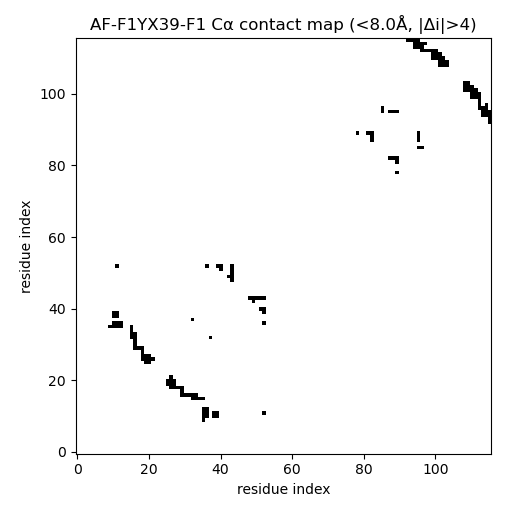 13.013 17.665 -19.852 1.00 80.75 92 ASN A C 1
ATOM 726 O O . ASN A 1 92 ? 12.381 18.698 -20.088 1.00 80.75 92 ASN A O 1
ATOM 730 N N . GLY A 1 93 ? 13.097 17.150 -18.618 1.00 78.50 93 GLY A N 1
ATOM 731 C CA . GLY A 1 93 ? 12.497 17.752 -17.423 1.00 78.50 93 GLY A CA 1
ATOM 732 C C . GLY A 1 93 ? 10.964 17.788 -17.430 1.00 78.50 93 GLY A C 1
ATOM 733 O O . GLY A 1 93 ? 10.364 18.513 -16.632 1.00 78.50 93 GLY A O 1
ATOM 734 N N . LYS A 1 94 ? 10.305 17.054 -18.331 1.00 78.12 94 LYS A N 1
ATOM 735 C CA . LYS A 1 94 ? 8.846 16.901 -18.382 1.00 78.12 94 LYS A CA 1
ATOM 736 C C . LYS A 1 94 ? 8.455 15.521 -17.867 1.00 78.12 94 LYS A C 1
ATOM 738 O O . LYS A 1 94 ? 9.265 14.60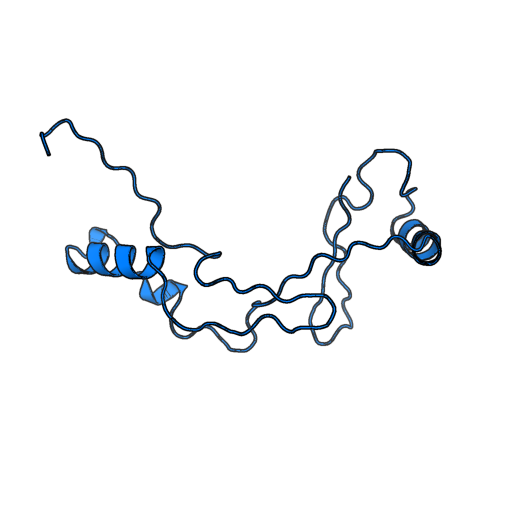6 -17.796 1.00 78.12 94 LYS A O 1
ATOM 743 N N . VAL A 1 95 ? 7.179 15.374 -17.525 1.00 72.00 95 VAL A N 1
ATOM 744 C CA . VAL A 1 95 ? 6.613 14.081 -17.128 1.00 72.00 95 VAL A CA 1
ATOM 745 C C . VAL A 1 95 ? 6.809 13.066 -18.257 1.00 72.00 95 VAL A C 1
ATOM 747 O O . VAL A 1 95 ? 6.281 13.261 -19.359 1.00 72.00 95 VAL A O 1
ATOM 750 N N . ASN A 1 96 ? 7.526 11.976 -17.978 1.00 80.50 96 ASN A N 1
ATOM 751 C CA . AS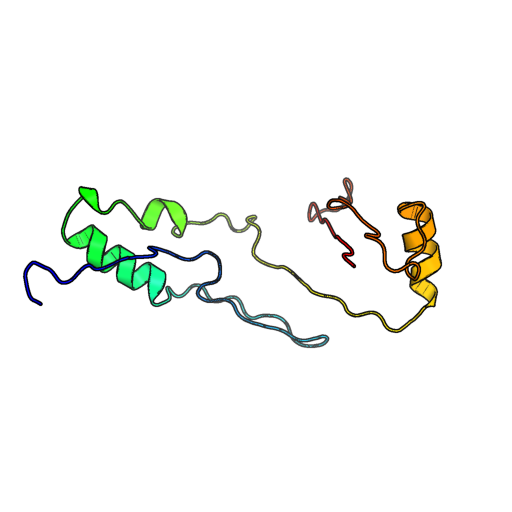N A 1 96 ? 7.709 10.908 -18.953 1.00 80.50 96 ASN A CA 1
ATOM 752 C C . ASN A 1 96 ? 6.412 10.094 -19.077 1.00 80.50 96 ASN A C 1
ATOM 754 O O . ASN A 1 96 ? 5.738 10.179 -20.105 1.00 80.50 96 ASN A O 1
ATOM 758 N N . ILE A 1 97 ? 5.966 9.442 -17.998 1.00 81.69 97 ILE A N 1
ATOM 759 C CA . ILE A 1 97 ? 4.707 8.687 -17.985 1.00 81.69 97 ILE A CA 1
ATOM 760 C C . ILE A 1 97 ? 3.628 9.468 -17.221 1.00 81.69 97 ILE A C 1
ATOM 762 O O . ILE A 1 97 ? 3.784 9.799 -16.050 1.00 81.69 97 ILE A O 1
ATOM 766 N N . VAL A 1 98 ? 2.516 9.789 -17.895 1.00 71.75 98 VAL A N 1
ATOM 767 C CA . VAL A 1 98 ? 1.398 10.568 -17.307 1.00 71.75 98 VAL A CA 1
ATOM 768 C C . VAL A 1 98 ? 0.578 9.740 -16.314 1.00 71.75 98 VAL A C 1
ATOM 770 O O . VAL A 1 98 ? -0.026 10.278 -15.392 1.00 71.75 98 VAL A O 1
ATOM 773 N N . ARG A 1 99 ? 0.532 8.426 -16.528 1.00 84.31 99 ARG A N 1
ATOM 774 C CA . ARG A 1 99 ? -0.202 7.440 -15.729 1.00 84.31 99 ARG A CA 1
ATOM 775 C C . ARG A 1 99 ? 0.693 6.226 -15.492 1.00 84.31 99 ARG A C 1
ATOM 777 O O . ARG A 1 99 ? 1.888 6.291 -15.736 1.00 84.31 99 ARG A O 1
ATOM 784 N N . ILE A 1 100 ? 0.138 5.129 -15.007 1.00 93.44 100 ILE A N 1
ATOM 785 C CA . ILE A 1 100 ? 0.847 3.853 -14.971 1.00 93.44 100 ILE A CA 1
ATOM 786 C C . ILE A 1 100 ? 0.834 3.193 -16.358 1.00 93.44 100 ILE A C 1
ATOM 788 O O . ILE A 1 100 ? -0.126 3.351 -17.115 1.00 93.44 100 ILE A O 1
ATOM 792 N N . ILE A 1 101 ? 1.890 2.451 -16.678 1.00 93.56 101 ILE A N 1
ATOM 793 C CA . ILE A 1 101 ? 1.908 1.455 -17.752 1.00 93.56 101 ILE A CA 1
ATOM 794 C C . ILE A 1 101 ? 1.669 0.096 -17.110 1.00 93.56 101 ILE A C 1
ATOM 796 O O . ILE A 1 101 ? 2.359 -0.255 -16.156 1.00 93.56 101 ILE A O 1
ATOM 800 N N . THR A 1 102 ? 0.714 -0.660 -17.645 1.00 95.81 102 THR A N 1
ATOM 801 C CA . THR A 1 102 ? 0.359 -1.999 -17.166 1.00 95.81 102 THR A CA 1
ATOM 802 C C . THR A 1 102 ? 0.874 -3.056 -18.133 1.00 95.81 102 THR A C 1
ATOM 804 O O . THR A 1 102 ? 0.629 -2.973 -19.337 1.00 95.81 102 THR A O 1
ATOM 807 N N . VAL A 1 103 ? 1.564 -4.064 -17.604 1.00 96.50 103 VAL A N 1
ATOM 808 C CA . VAL A 1 103 ? 2.001 -5.245 -18.357 1.00 96.50 103 VAL A CA 1
ATOM 809 C C . VAL A 1 103 ? 0.879 -6.281 -18.281 1.00 96.50 103 VAL A C 1
ATOM 811 O O . VAL A 1 103 ? 0.759 -7.013 -17.298 1.00 96.50 103 VAL A O 1
ATOM 814 N N . VAL A 1 104 ? -0.004 -6.271 -19.281 1.00 96.31 104 VAL A N 1
ATOM 815 C CA . VAL A 1 104 ? -1.296 -6.988 -19.251 1.00 96.31 104 VAL A CA 1
ATOM 816 C C . VAL A 1 104 ? -1.175 -8.513 -19.242 1.00 96.31 104 VAL A C 1
ATOM 818 O O . VAL A 1 104 ? -2.084 -9.191 -18.779 1.00 96.31 104 VAL A O 1
ATOM 821 N N . ASP A 1 105 ? -0.060 -9.046 -19.730 1.00 96.88 105 ASP A N 1
ATOM 822 C CA . ASP A 1 105 ? 0.277 -10.470 -19.774 1.00 96.88 105 ASP A CA 1
ATOM 823 C C . ASP A 1 105 ? 1.164 -10.911 -18.594 1.00 96.88 105 ASP A C 1
ATOM 825 O O . ASP A 1 105 ? 1.626 -12.050 -18.546 1.00 96.88 105 ASP A O 1
ATOM 829 N N . SER A 1 106 ? 1.391 -10.033 -17.609 1.00 97.31 106 SER A N 1
ATOM 830 C CA . SER A 1 106 ? 2.110 -10.400 -16.390 1.00 97.31 106 SER A CA 1
ATOM 831 C C . SER A 1 106 ? 1.214 -11.168 -15.416 1.00 97.31 106 SER A C 1
ATOM 833 O O . SER A 1 106 ? 0.113 -10.733 -15.080 1.00 97.31 106 SER A O 1
ATOM 835 N N . ASN A 1 107 ? 1.739 -12.260 -14.852 1.00 97.06 107 ASN A N 1
ATOM 836 C CA . ASN A 1 107 ? 1.058 -13.032 -13.801 1.00 97.06 107 ASN A CA 1
ATOM 837 C C . ASN A 1 107 ? 0.759 -12.213 -12.529 1.00 97.06 107 ASN A C 1
ATOM 839 O O . ASN A 1 107 ? -0.022 -12.646 -11.689 1.00 97.06 107 ASN A O 1
ATOM 843 N N . TRP A 1 108 ? 1.404 -11.055 -12.362 1.00 96.75 108 TRP A N 1
ATOM 844 C CA . TRP A 1 108 ? 1.240 -10.168 -11.207 1.00 96.75 108 TRP A CA 1
ATOM 845 C C . TRP A 1 108 ? 0.337 -8.963 -11.482 1.00 96.75 108 TRP A C 1
ATOM 847 O O . TRP A 1 108 ? 0.175 -8.135 -10.590 1.00 96.75 108 TRP A O 1
ATOM 857 N N . LEU A 1 109 ? -0.205 -8.822 -12.701 1.00 96.44 109 LEU A N 1
ATOM 858 C CA . LEU A 1 109 ? -0.918 -7.611 -13.139 1.00 96.44 109 LEU A CA 1
ATOM 859 C C . LEU A 1 109 ? -0.109 -6.332 -12.838 1.00 96.44 109 LEU A C 1
ATOM 861 O O . LEU A 1 109 ? -0.630 -5.299 -12.410 1.00 96.44 109 LEU A O 1
ATOM 865 N N . MET A 1 110 ? 1.207 -6.425 -13.034 1.00 97.69 110 MET A N 1
ATOM 866 C CA . MET A 1 110 ? 2.167 -5.412 -12.628 1.00 97.69 110 MET A CA 1
ATOM 867 C C . MET A 1 110 ? 1.995 -4.140 -13.453 1.00 97.69 110 MET A C 1
ATOM 869 O O . MET A 1 110 ? 1.844 -4.167 -14.678 1.00 97.69 110 MET A O 1
ATOM 873 N N . SER A 1 111 ? 2.091 -3.008 -12.765 1.00 96.62 111 SER A N 1
ATOM 874 C CA . SER A 1 111 ? 2.138 -1.696 -13.390 1.00 96.62 111 SER A CA 1
ATOM 875 C C . SER A 1 111 ? 3.295 -0.873 -12.838 1.00 96.62 111 SER A C 1
ATOM 877 O O . SER A 1 111 ? 3.679 -1.032 -11.681 1.00 96.62 111 SER A O 1
ATOM 879 N N . PHE A 1 112 ? 3.845 0.023 -13.654 1.00 94.94 112 PHE A N 1
ATOM 880 C CA . PHE A 1 112 ? 4.915 0.933 -13.249 1.00 94.94 112 PHE A CA 1
ATOM 881 C C . PHE A 1 112 ? 4.673 2.345 -13.782 1.00 94.94 112 PHE A C 1
ATOM 883 O O . PHE A 1 112 ? 3.952 2.549 -14.758 1.00 94.94 112 PHE A O 1
ATOM 890 N N . ALA A 1 113 ? 5.284 3.331 -13.134 1.00 92.31 113 ALA A N 1
ATOM 891 C CA . ALA A 1 113 ? 5.270 4.720 -13.569 1.00 92.31 113 ALA A CA 1
ATOM 892 C C . ALA A 1 113 ? 6.653 5.341 -13.372 1.00 92.31 113 ALA A C 1
ATOM 894 O O . ALA A 1 113 ? 7.408 4.948 -12.484 1.00 92.31 113 ALA A O 1
ATOM 895 N N . ILE A 1 114 ? 6.960 6.327 -14.209 1.00 88.88 114 ILE A N 1
ATOM 896 C CA . ILE A 1 114 ? 8.171 7.137 -14.133 1.00 88.88 114 ILE A CA 1
ATOM 897 C C . ILE A 1 114 ? 7.707 8.585 -14.141 1.00 88.88 114 ILE A C 1
ATOM 899 O O . ILE A 1 114 ? 7.146 9.075 -15.129 1.00 88.88 114 ILE A O 1
ATOM 903 N N . HIS A 1 115 ? 7.906 9.233 -13.000 1.00 83.56 115 HIS A N 1
ATOM 904 C CA . HIS A 1 115 ? 7.579 10.636 -12.792 1.00 83.56 115 HIS A CA 1
ATOM 905 C C . HIS A 1 115 ? 8.778 11.531 -13.139 1.00 83.56 115 HIS A C 1
ATOM 907 O O . HIS A 1 115 ? 9.840 11.036 -13.509 1.00 83.56 115 HIS A O 1
ATOM 913 N N . ARG A 1 116 ? 8.556 12.848 -13.082 1.00 76.50 116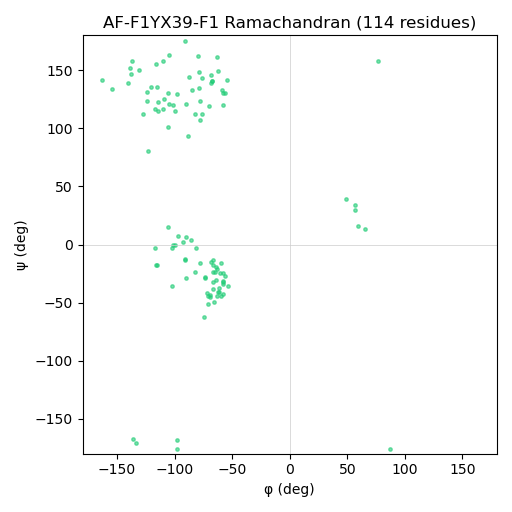 ARG A N 1
ATOM 914 C CA . ARG A 1 116 ? 9.597 13.864 -13.275 1.00 76.50 116 ARG A CA 1
ATOM 915 C C . ARG A 1 116 ? 10.576 13.879 -12.103 1.00 76.50 116 ARG A C 1
ATOM 917 O O . ARG A 1 116 ? 10.099 13.688 -10.963 1.00 76.50 116 ARG A O 1
#